Protein AF-A0A4V6DXW8-F1 (afdb_monomer_lite)

Radius of gyration: 18.7 Å; chains: 1; bounding box: 45×25×58 Å

Sequence (120 aa):
MPPHDIPRWEEIDFEEIDYEARDENPTGHERTLRSLRSQIDSSEAILKRYLRELGVSTVGDLVHVSIPTHVQYRDPFAFDRARRARTAQSNLRSRRQRFCQVYAEHRRRKQKTETTDSVQ

Structure (mmCIF, N/CA/C/O backbone):
data_AF-A0A4V6DXW8-F1
#
_entry.id   AF-A0A4V6DXW8-F1
#
loop_
_atom_site.group_PDB
_atom_site.id
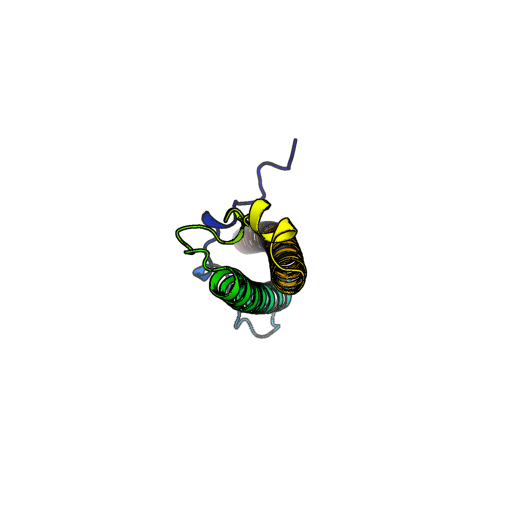_atom_site.type_symbol
_atom_site.label_atom_id
_atom_site.label_alt_id
_atom_site.label_comp_id
_atom_site.label_asym_id
_atom_site.label_entity_id
_atom_site.label_seq_id
_atom_site.pdbx_PDB_ins_code
_atom_site.Cartn_x
_atom_site.Cartn_y
_atom_site.Cartn_z
_atom_site.occupancy
_atom_site.B_iso_or_equiv
_atom_site.auth_seq_id
_atom_site.auth_comp_id
_atom_site.auth_asym_id
_atom_site.auth_atom_id
_atom_site.pdbx_PDB_model_num
ATOM 1 N N . MET A 1 1 ? -6.669 15.662 -17.965 1.00 41.81 1 MET A N 1
ATOM 2 C CA . MET A 1 1 ? -6.876 14.200 -18.019 1.00 41.81 1 MET A CA 1
ATOM 3 C C . MET A 1 1 ? -5.637 13.536 -17.446 1.00 41.81 1 MET A C 1
ATOM 5 O O . MET A 1 1 ? -4.559 14.032 -17.760 1.00 41.81 1 MET A O 1
ATOM 9 N N . PRO A 1 2 ? -5.738 12.530 -16.558 1.00 45.94 2 PRO A N 1
ATOM 10 C CA . PRO A 1 2 ? -4.545 11.800 -16.139 1.00 45.94 2 PRO A CA 1
ATOM 11 C C . PRO A 1 2 ? -3.919 11.154 -17.386 1.00 45.94 2 PRO A C 1
ATOM 13 O O . PRO A 1 2 ? -4.666 10.799 -18.301 1.00 45.94 2 PRO A O 1
ATOM 16 N N . PRO A 1 3 ? -2.584 11.043 -17.478 1.00 51.75 3 PRO A N 1
ATOM 17 C CA . PRO A 1 3 ? -1.972 10.384 -18.620 1.00 51.75 3 PRO A CA 1
ATOM 18 C C . PRO A 1 3 ? -2.501 8.949 -18.666 1.00 51.75 3 PRO A C 1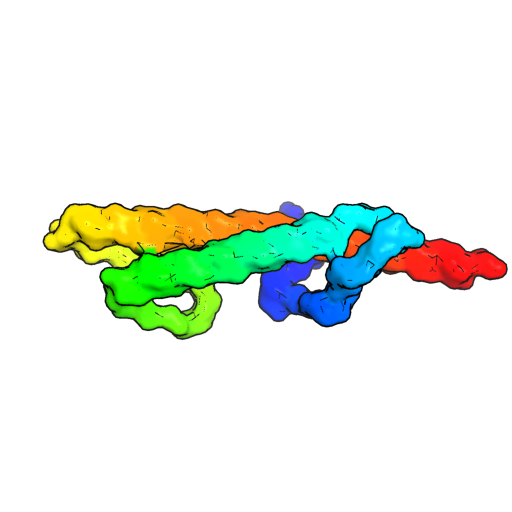
ATOM 20 O O . PRO A 1 3 ? -2.385 8.222 -17.681 1.00 51.75 3 PRO A O 1
ATOM 23 N N . HIS A 1 4 ? -3.105 8.568 -19.793 1.00 57.09 4 HIS A N 1
ATOM 24 C CA . HIS A 1 4 ? -3.734 7.261 -20.035 1.00 57.09 4 HIS A CA 1
ATOM 25 C C . HIS A 1 4 ? -2.764 6.067 -19.945 1.00 57.09 4 HIS A C 1
ATOM 27 O O . HIS A 1 4 ? -3.168 4.926 -20.130 1.00 57.09 4 HIS A O 1
ATOM 33 N N . ASP A 1 5 ? -1.505 6.330 -19.612 1.00 71.62 5 ASP A N 1
ATOM 34 C CA . ASP A 1 5 ? -0.401 5.384 -19.658 1.00 71.62 5 ASP A CA 1
ATOM 35 C C . ASP A 1 5 ? 0.045 4.898 -18.268 1.00 71.62 5 ASP A C 1
ATOM 37 O O . ASP A 1 5 ? 1.018 4.152 -18.171 1.00 71.62 5 ASP A O 1
ATOM 41 N N . ILE A 1 6 ? -0.580 5.369 -17.180 1.00 81.75 6 ILE A N 1
ATOM 42 C CA . ILE A 1 6 ? -0.295 4.856 -15.832 1.00 81.75 6 ILE A CA 1
ATOM 43 C C . ILE A 1 6 ? -1.257 3.690 -15.565 1.00 81.75 6 ILE A C 1
ATOM 45 O O . ILE A 1 6 ? -2.462 3.939 -15.462 1.00 81.75 6 ILE A O 1
ATOM 49 N N . PRO A 1 7 ? -0.761 2.445 -15.433 1.00 84.69 7 PRO A N 1
ATOM 50 C CA . PRO A 1 7 ? -1.617 1.288 -15.211 1.00 84.69 7 PRO A CA 1
ATOM 51 C C . PRO A 1 7 ? -2.279 1.363 -13.838 1.00 84.69 7 PRO A C 1
ATOM 53 O O . PRO A 1 7 ? -1.720 1.924 -12.882 1.00 84.69 7 PRO A O 1
ATOM 56 N N . ARG A 1 8 ? -3.474 0.777 -13.728 1.00 86.50 8 ARG A N 1
ATOM 57 C CA . ARG A 1 8 ? -4.116 0.614 -12.421 1.00 86.50 8 ARG A CA 1
ATOM 58 C C . ARG A 1 8 ? -3.321 -0.373 -11.585 1.00 86.50 8 ARG A C 1
ATOM 60 O O . ARG A 1 8 ? -2.635 -1.235 -12.120 1.00 86.50 8 ARG A O 1
ATOM 67 N N . TRP A 1 9 ? -3.426 -0.259 -10.264 1.00 87.75 9 TRP A N 1
ATOM 68 C CA . TRP A 1 9 ? -2.708 -1.144 -9.347 1.00 87.75 9 TRP A CA 1
ATOM 69 C C . TRP A 1 9 ? -3.021 -2.626 -9.604 1.00 87.75 9 TRP A C 1
ATOM 71 O O . TRP A 1 9 ? -2.132 -3.466 -9.524 1.00 87.75 9 TRP A O 1
ATOM 81 N N . GLU A 1 10 ? -4.269 -2.929 -9.955 1.00 85.88 10 GLU A N 1
ATOM 82 C CA . GLU A 1 10 ? -4.761 -4.281 -10.231 1.00 85.88 10 GLU A CA 1
ATOM 83 C C . GLU A 1 10 ? -4.255 -4.849 -11.567 1.00 85.88 10 GLU A C 1
ATOM 85 O O . GLU A 1 10 ? -4.336 -6.052 -11.788 1.00 85.88 10 GLU A O 1
ATOM 90 N N . GLU A 1 11 ? -3.749 -3.990 -12.453 1.00 85.00 11 GLU A N 1
ATOM 91 C CA . GLU A 1 11 ? -3.265 -4.333 -13.796 1.00 85.00 11 GLU A CA 1
ATOM 92 C C . GLU A 1 11 ? -1.734 -4.473 -13.841 1.00 85.00 11 GLU A C 1
ATOM 94 O O . GLU A 1 11 ? -1.170 -4.744 -14.900 1.00 85.00 11 GLU A O 1
ATOM 99 N N . ILE A 1 12 ? -1.046 -4.247 -12.716 1.00 87.19 12 ILE A N 1
ATOM 100 C CA . ILE A 1 12 ? 0.411 -4.361 -12.637 1.00 87.19 12 ILE A CA 1
ATOM 101 C C . ILE A 1 12 ? 0.808 -5.832 -12.628 1.00 87.19 12 ILE A C 1
ATOM 103 O O . ILE A 1 12 ? 0.441 -6.576 -11.717 1.00 87.19 12 ILE A O 1
ATOM 107 N N . ASP A 1 13 ? 1.641 -6.210 -13.593 1.00 84.25 13 ASP A N 1
ATOM 108 C CA . ASP A 1 13 ? 2.339 -7.486 -13.579 1.00 84.25 13 ASP A CA 1
ATOM 109 C C . ASP A 1 13 ? 3.659 -7.339 -12.810 1.00 84.25 13 ASP A C 1
ATOM 111 O O . ASP A 1 13 ? 4.610 -6.699 -13.267 1.00 84.25 13 ASP A O 1
ATOM 115 N N . PHE A 1 14 ? 3.703 -7.896 -11.599 1.00 82.88 14 PHE A N 1
ATOM 116 C CA . PHE A 1 14 ? 4.895 -7.837 -1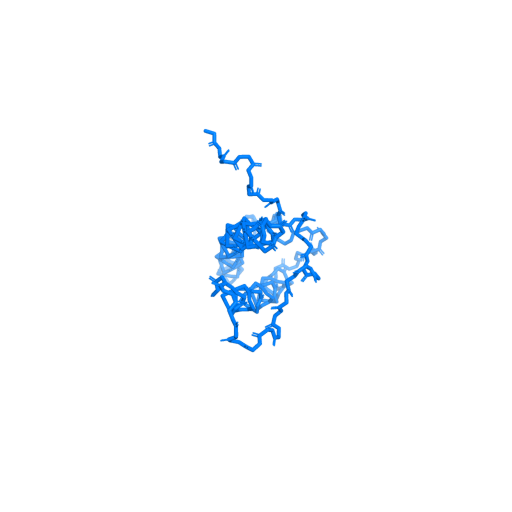0.753 1.00 82.88 14 PHE A CA 1
ATOM 117 C C . PHE A 1 14 ? 6.019 -8.753 -11.252 1.00 82.88 14 PHE A C 1
ATOM 119 O O . PHE A 1 14 ? 7.169 -8.503 -10.898 1.00 82.88 14 PHE A O 1
ATOM 126 N N . GLU A 1 15 ? 5.711 -9.755 -12.083 1.00 81.44 15 GLU A N 1
ATOM 127 C CA . GLU A 1 15 ? 6.699 -10.684 -12.648 1.00 81.44 15 GLU A CA 1
ATOM 128 C C . GLU A 1 15 ? 7.491 -10.048 -13.806 1.00 81.44 15 GLU A C 1
ATOM 130 O O . GLU A 1 15 ? 8.591 -10.488 -14.126 1.00 81.44 15 GLU A O 1
ATOM 135 N N . GLU A 1 16 ? 6.980 -8.967 -14.414 1.00 79.19 16 GLU A N 1
ATOM 136 C CA . GLU A 1 16 ? 7.706 -8.202 -15.446 1.00 79.19 16 GLU A CA 1
ATOM 137 C C . GLU A 1 16 ? 8.910 -7.431 -14.863 1.00 79.19 16 GLU A C 1
ATOM 139 O O . GLU A 1 16 ? 9.811 -7.015 -15.604 1.00 79.19 16 GLU A O 1
ATOM 144 N N . ILE A 1 17 ? 8.923 -7.217 -13.542 1.00 79.56 17 ILE A N 1
ATOM 145 C CA . ILE A 1 17 ? 9.938 -6.429 -12.845 1.00 79.56 17 ILE A CA 1
ATOM 146 C C . ILE A 1 17 ? 11.079 -7.352 -12.413 1.00 79.56 17 ILE A C 1
ATOM 148 O O . ILE A 1 17 ? 10.948 -8.117 -11.459 1.00 79.56 17 ILE A O 1
ATOM 152 N N . ASP A 1 18 ? 12.238 -7.218 -13.058 1.00 75.25 18 ASP A N 1
ATOM 153 C CA . ASP A 1 18 ? 13.457 -7.873 -12.585 1.00 75.25 18 ASP A CA 1
ATOM 154 C C . ASP A 1 18 ? 14.000 -7.135 -11.356 1.00 75.25 18 ASP A C 1
ATOM 156 O O . ASP A 1 18 ? 14.757 -6.166 -11.440 1.00 75.25 18 ASP A O 1
ATOM 160 N N . TYR A 1 19 ? 13.569 -7.579 -10.178 1.00 70.44 19 TYR A N 1
ATOM 161 C CA . TYR A 1 19 ? 14.039 -7.012 -8.925 1.00 70.44 19 TYR A CA 1
ATOM 162 C C . TYR A 1 19 ? 15.521 -7.318 -8.667 1.00 70.44 19 TYR A C 1
ATOM 164 O O . TYR A 1 19 ? 16.156 -6.532 -7.959 1.00 70.44 19 TYR A O 1
ATOM 172 N N . GLU A 1 20 ? 16.054 -8.430 -9.186 1.00 64.00 20 GLU A N 1
ATOM 173 C CA . GLU A 1 20 ? 17.394 -8.973 -8.905 1.00 64.00 20 GLU A CA 1
ATOM 174 C C . GLU A 1 20 ? 18.467 -8.526 -9.910 1.00 64.00 20 GLU A C 1
ATOM 176 O O . GLU A 1 20 ? 19.638 -8.868 -9.722 1.00 64.00 20 GLU A O 1
ATOM 181 N N . ALA A 1 21 ? 18.103 -7.728 -10.920 1.00 61.38 21 ALA A N 1
ATOM 182 C CA . ALA A 1 21 ? 19.040 -7.083 -11.832 1.00 61.38 21 ALA A CA 1
ATOM 183 C C . ALA A 1 21 ? 20.139 -6.353 -11.037 1.00 61.38 21 ALA A C 1
ATOM 185 O O . ALA A 1 21 ? 19.926 -5.293 -10.440 1.00 61.38 21 ALA A O 1
ATOM 186 N N . ARG A 1 22 ? 21.331 -6.957 -10.989 1.00 54.75 22 ARG A N 1
ATOM 187 C CA . ARG A 1 22 ? 22.514 -6.394 -10.335 1.00 54.75 22 ARG A CA 1
ATOM 188 C C . ARG A 1 22 ? 23.046 -5.272 -11.206 1.00 54.75 22 ARG A C 1
ATOM 190 O O . ARG A 1 22 ? 23.767 -5.589 -12.131 1.00 54.75 22 ARG A O 1
ATOM 197 N N . ASP A 1 23 ? 22.660 -4.025 -10.928 1.00 52.97 23 ASP A N 1
ATOM 198 C CA . ASP A 1 23 ? 23.292 -2.733 -11.284 1.00 52.97 23 ASP A CA 1
ATOM 199 C C . ASP A 1 23 ? 24.112 -2.619 -12.607 1.00 52.97 23 ASP A C 1
ATOM 201 O O . ASP A 1 23 ? 24.934 -1.718 -12.748 1.00 52.97 23 ASP A O 1
ATOM 205 N N . GLU A 1 24 ? 23.869 -3.464 -13.613 1.00 50.69 24 GLU A N 1
ATOM 206 C CA . GLU A 1 24 ? 24.565 -3.501 -14.908 1.00 50.69 24 GLU A CA 1
ATOM 207 C C . GLU A 1 24 ? 23.698 -2.890 -16.042 1.00 50.69 24 GLU A C 1
ATOM 209 O O . GLU A 1 24 ? 24.031 -3.057 -17.213 1.00 50.69 24 GLU A O 1
ATOM 214 N N . ASN A 1 25 ? 22.692 -2.055 -15.666 1.00 53.97 25 ASN A N 1
ATOM 215 C CA . ASN A 1 25 ? 21.968 -0.981 -16.426 1.00 53.97 25 ASN A CA 1
ATOM 216 C C . ASN A 1 25 ? 20.523 -1.323 -16.953 1.00 53.97 25 ASN A C 1
ATOM 218 O O . ASN A 1 25 ? 20.298 -2.490 -17.260 1.00 53.97 25 ASN A O 1
ATOM 222 N N . PRO A 1 26 ? 19.532 -0.376 -17.132 1.00 52.59 26 PRO A N 1
ATOM 223 C CA . PRO A 1 26 ? 19.637 1.094 -17.060 1.00 52.59 26 PRO A CA 1
ATOM 224 C C . PRO A 1 26 ? 18.524 1.956 -16.405 1.00 52.59 26 PRO A C 1
ATOM 226 O O . PRO A 1 26 ? 18.674 3.181 -16.397 1.00 52.59 26 PRO A O 1
ATOM 229 N N . THR A 1 27 ? 17.389 1.453 -15.891 1.00 59.12 27 THR A N 1
ATOM 230 C CA . THR A 1 27 ? 16.326 2.403 -15.471 1.00 59.12 27 THR A CA 1
ATOM 231 C C . THR A 1 27 ? 16.555 3.028 -14.092 1.00 59.12 27 THR A C 1
ATOM 233 O O . THR A 1 27 ? 16.192 4.193 -13.908 1.00 59.12 27 THR A O 1
ATOM 236 N N . GLY A 1 28 ? 17.162 2.290 -13.152 1.00 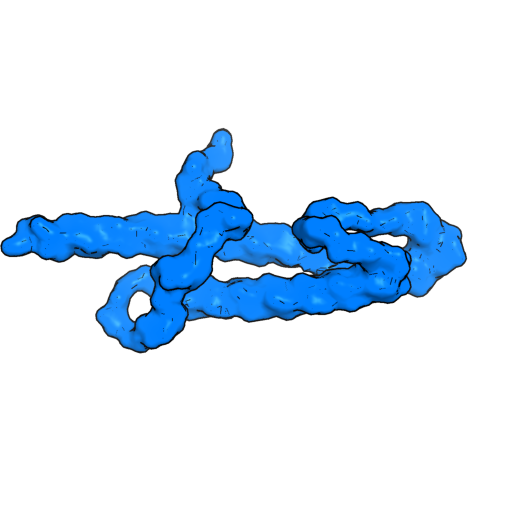68.56 28 GLY A N 1
ATOM 237 C CA . GLY A 1 28 ? 17.377 2.709 -11.757 1.00 68.56 28 GLY A CA 1
ATOM 238 C C . GLY A 1 28 ? 16.106 2.664 -10.896 1.00 68.56 28 GLY A C 1
ATOM 239 O O . GLY A 1 28 ? 16.118 3.048 -9.721 1.00 68.56 28 GLY A O 1
ATOM 240 N N . HIS A 1 29 ? 14.990 2.207 -11.467 1.00 81.44 29 HIS A N 1
ATOM 241 C CA . HIS A 1 29 ? 13.684 2.193 -10.818 1.00 81.44 29 HIS A CA 1
ATOM 242 C C . HIS A 1 29 ? 13.402 0.892 -10.069 1.00 81.44 29 HIS A C 1
ATOM 244 O O . HIS A 1 29 ? 12.564 0.893 -9.175 1.00 81.44 29 HIS A O 1
ATOM 250 N N . GLU A 1 30 ? 14.118 -0.190 -10.349 1.00 83.88 30 GLU A N 1
ATOM 251 C CA . GLU A 1 30 ? 13.901 -1.539 -9.818 1.00 83.88 30 GLU A CA 1
ATOM 252 C C . GLU A 1 30 ? 14.084 -1.561 -8.293 1.00 83.88 30 GLU A C 1
ATOM 254 O O . GLU A 1 30 ? 13.206 -2.008 -7.549 1.00 83.88 30 GLU A O 1
ATOM 259 N N . ARG A 1 31 ? 15.160 -0.937 -7.790 1.00 82.88 31 ARG A N 1
ATOM 260 C CA . ARG A 1 31 ? 15.382 -0.727 -6.347 1.00 82.88 31 ARG A CA 1
ATOM 261 C C . ARG A 1 31 ? 14.262 0.096 -5.705 1.00 82.88 31 ARG A C 1
ATOM 263 O O . ARG A 1 31 ? 13.843 -0.183 -4.578 1.00 82.88 31 ARG A O 1
ATOM 270 N N . THR A 1 32 ? 13.768 1.104 -6.421 1.00 88.31 32 THR A N 1
ATOM 271 C CA . THR A 1 32 ? 12.680 1.973 -5.954 1.00 88.31 32 THR A CA 1
ATOM 272 C C . THR A 1 32 ? 11.358 1.208 -5.901 1.00 88.31 32 THR A C 1
ATOM 274 O O . THR A 1 32 ? 10.655 1.286 -4.896 1.00 88.31 32 THR A O 1
ATOM 277 N N . LEU A 1 33 ? 11.049 0.409 -6.924 1.00 90.69 33 LEU A N 1
ATOM 278 C CA . LEU A 1 33 ? 9.883 -0.469 -6.984 1.00 90.69 33 LEU A CA 1
ATOM 279 C C . LEU A 1 33 ? 9.940 -1.527 -5.882 1.00 90.69 33 LEU A C 1
ATOM 281 O O . LEU A 1 33 ? 8.947 -1.709 -5.182 1.00 90.69 33 LEU A O 1
ATOM 285 N N . ARG A 1 34 ? 11.102 -2.150 -5.640 1.00 89.25 34 ARG A N 1
ATOM 286 C CA . ARG A 1 34 ? 11.297 -3.101 -4.532 1.00 89.25 34 ARG A CA 1
ATOM 287 C C . ARG A 1 34 ? 11.011 -2.444 -3.180 1.00 89.25 34 ARG A C 1
ATOM 289 O O . ARG A 1 34 ? 10.270 -2.986 -2.360 1.00 89.25 34 ARG A O 1
ATOM 296 N N . SER A 1 35 ? 11.564 -1.250 -2.952 1.00 90.31 35 SER A N 1
ATOM 297 C CA . SER A 1 35 ? 11.341 -0.497 -1.712 1.00 90.31 35 SER A CA 1
ATOM 298 C C . SER A 1 35 ? 9.869 -0.115 -1.536 1.00 90.31 35 SER A C 1
ATOM 300 O O . SER A 1 35 ? 9.297 -0.337 -0.467 1.00 90.31 35 SER A O 1
ATOM 302 N N . LEU A 1 36 ? 9.228 0.404 -2.588 1.00 93.00 36 LEU A N 1
ATOM 303 C CA . LEU A 1 36 ? 7.809 0.750 -2.567 1.00 93.00 36 LEU A CA 1
ATOM 304 C C . LEU A 1 36 ? 6.936 -0.483 -2.329 1.00 93.00 36 LEU A C 1
ATOM 306 O O . LEU A 1 36 ? 5.996 -0.391 -1.543 1.00 93.00 36 LEU A O 1
ATOM 310 N N . ARG A 1 37 ? 7.264 -1.636 -2.926 1.00 92.25 37 ARG A N 1
ATOM 311 C CA . ARG A 1 37 ? 6.538 -2.888 -2.693 1.00 92.25 37 ARG A CA 1
ATOM 312 C C . ARG A 1 37 ? 6.580 -3.288 -1.223 1.00 92.25 37 ARG A C 1
ATOM 314 O O . ARG A 1 37 ? 5.530 -3.454 -0.613 1.00 92.25 37 ARG A O 1
ATOM 321 N N . SER A 1 38 ? 7.768 -3.306 -0.622 1.00 92.12 38 SER A N 1
ATOM 322 C CA . SER A 1 38 ? 7.920 -3.606 0.807 1.00 92.12 38 SER A CA 1
ATOM 323 C C . SER A 1 38 ? 7.143 -2.623 1.698 1.00 92.12 38 SER A C 1
ATOM 325 O O . SER A 1 38 ? 6.483 -3.014 2.664 1.00 92.12 38 SER A O 1
ATOM 327 N N . GLN A 1 39 ? 7.158 -1.330 1.357 1.00 94.00 39 GLN A N 1
ATOM 328 C CA . GLN A 1 39 ? 6.389 -0.314 2.077 1.00 94.00 39 GLN A CA 1
ATOM 329 C C . GLN A 1 39 ? 4.874 -0.490 1.923 1.00 94.00 39 GLN A C 1
ATOM 331 O O . GLN A 1 39 ? 4.129 -0.150 2.850 1.00 94.00 39 GLN A O 1
ATOM 336 N N . ILE A 1 40 ? 4.405 -0.959 0.767 1.00 95.19 40 ILE A N 1
ATOM 337 C CA . ILE A 1 40 ? 2.998 -1.279 0.514 1.00 95.19 40 ILE A CA 1
ATOM 338 C C . ILE A 1 40 ? 2.596 -2.474 1.374 1.00 95.19 40 ILE A C 1
ATOM 340 O O . ILE A 1 40 ? 1.677 -2.322 2.174 1.00 95.19 40 ILE A O 1
ATOM 344 N N . ASP A 1 41 ? 3.348 -3.575 1.334 1.00 93.44 41 ASP A N 1
ATOM 345 C CA . ASP A 1 41 ? 3.072 -4.781 2.128 1.00 93.44 41 ASP A CA 1
ATOM 346 C C . ASP A 1 41 ? 3.016 -4.463 3.635 1.00 93.44 41 ASP A C 1
ATOM 348 O O . ASP A 1 41 ? 2.088 -4.859 4.346 1.00 93.44 41 ASP A O 1
ATOM 352 N N . SER A 1 42 ? 3.958 -3.648 4.124 1.00 93.69 42 SER A N 1
ATOM 353 C CA . SER A 1 42 ? 3.954 -3.150 5.505 1.00 93.69 42 SER A CA 1
ATOM 354 C C . SER A 1 42 ? 2.714 -2.298 5.822 1.00 93.69 42 SER A C 1
ATOM 356 O O . SER A 1 42 ? 2.101 -2.462 6.880 1.00 93.69 42 SER A O 1
ATOM 358 N N . SER A 1 43 ? 2.301 -1.413 4.906 1.00 93.25 43 SER A N 1
ATOM 359 C CA . SER A 1 43 ? 1.096 -0.583 5.090 1.00 93.25 43 SER A CA 1
ATOM 360 C C . SER A 1 43 ? -0.168 -1.425 5.119 1.00 93.25 43 SER A C 1
ATOM 362 O O . SER A 1 43 ? -1.054 -1.161 5.928 1.00 93.25 43 SER A O 1
ATOM 364 N N . GLU A 1 44 ? -0.252 -2.437 4.256 1.00 94.94 44 GLU A N 1
ATOM 365 C CA . GLU A 1 44 ? -1.373 -3.368 4.220 1.00 94.94 44 GLU A CA 1
ATOM 366 C C . GLU A 1 44 ? -1.470 -4.163 5.518 1.00 94.94 44 GLU A C 1
ATOM 368 O O . GLU A 1 44 ? -2.558 -4.270 6.080 1.00 94.94 44 GLU A O 1
ATOM 373 N N . ALA A 1 45 ? -0.350 -4.668 6.040 1.00 94.31 45 ALA A N 1
ATOM 374 C CA . ALA A 1 45 ? -0.326 -5.380 7.315 1.00 94.31 45 ALA A CA 1
ATOM 375 C C . ALA A 1 45 ? -0.796 -4.489 8.480 1.00 94.31 45 ALA A C 1
ATOM 377 O O . ALA A 1 45 ? -1.635 -4.901 9.286 1.00 94.31 45 ALA A O 1
ATOM 378 N N . ILE A 1 46 ? -0.307 -3.246 8.539 1.00 93.31 46 ILE A N 1
ATOM 379 C CA . ILE A 1 46 ? -0.716 -2.259 9.548 1.00 93.31 46 ILE A CA 1
ATOM 380 C C . ILE A 1 46 ? -2.210 -1.935 9.422 1.00 93.31 46 ILE A C 1
ATOM 382 O O . ILE A 1 46 ? -2.932 -1.929 10.421 1.00 93.31 46 ILE A O 1
ATOM 386 N N . LEU A 1 47 ? -2.697 -1.698 8.204 1.00 94.75 47 LEU A N 1
ATOM 387 C CA . LEU A 1 47 ? -4.099 -1.379 7.956 1.00 94.75 47 LEU A CA 1
ATOM 388 C C . LEU A 1 47 ? -5.017 -2.556 8.307 1.00 94.75 47 LEU A C 1
ATOM 390 O O . LEU A 1 47 ? -6.001 -2.355 9.017 1.00 94.75 47 LEU A O 1
ATOM 394 N N . LYS A 1 48 ? -4.673 -3.785 7.896 1.00 94.44 48 LYS A N 1
ATOM 395 C CA . LYS A 1 48 ? -5.402 -5.011 8.273 1.00 94.44 48 LYS A CA 1
ATOM 396 C C . LYS A 1 48 ? -5.520 -5.138 9.787 1.00 94.44 48 LYS A C 1
ATOM 398 O O . LYS A 1 48 ? -6.600 -5.438 10.293 1.00 94.44 48 LYS A O 1
ATOM 403 N N . ARG A 1 49 ? -4.435 -4.866 10.520 1.00 93.06 49 ARG A N 1
ATOM 404 C CA . ARG A 1 49 ? -4.447 -4.872 11.985 1.00 93.06 49 ARG A CA 1
ATOM 405 C C . ARG A 1 49 ? -5.450 -3.858 12.542 1.00 93.06 49 ARG A C 1
ATOM 407 O O . ARG A 1 49 ? -6.296 -4.248 13.341 1.00 93.06 49 ARG A O 1
ATOM 414 N N . TYR A 1 50 ? -5.397 -2.596 12.115 1.00 92.06 50 TYR A N 1
ATOM 415 C CA . TYR A 1 50 ? -6.320 -1.577 12.630 1.00 92.06 50 TYR A CA 1
ATOM 416 C C . TYR A 1 50 ? -7.781 -1.859 12.268 1.00 92.06 50 TYR A C 1
ATOM 418 O O . TYR A 1 50 ? -8.665 -1.656 13.096 1.00 92.06 50 TYR A O 1
ATOM 426 N N . LEU A 1 51 ? -8.047 -2.369 11.064 1.00 91.75 51 LEU A N 1
ATOM 427 C CA . LEU A 1 51 ? -9.394 -2.768 10.650 1.00 91.75 51 LEU A CA 1
ATOM 428 C C . LEU A 1 51 ? -9.921 -3.922 11.512 1.00 91.75 51 LEU A C 1
ATOM 430 O O . LEU A 1 51 ? -11.057 -3.864 11.979 1.00 91.75 51 LEU A O 1
ATOM 434 N N . ARG A 1 52 ? -9.075 -4.912 11.822 1.00 91.00 52 ARG A N 1
ATOM 435 C CA . ARG A 1 52 ? -9.424 -6.012 12.732 1.00 91.00 52 ARG A CA 1
ATOM 436 C C . ARG A 1 52 ? -9.736 -5.521 14.145 1.00 91.00 52 ARG A C 1
ATOM 438 O O . ARG A 1 52 ? -10.716 -5.964 14.733 1.00 91.00 52 ARG A O 1
ATOM 445 N N . GLU A 1 53 ? -8.941 -4.596 14.681 1.00 89.38 53 GLU A N 1
ATOM 446 C CA . GLU A 1 53 ? -9.182 -3.983 15.999 1.00 89.38 53 GLU A CA 1
ATOM 447 C C . GLU A 1 53 ? -10.488 -3.163 16.044 1.00 89.38 53 GLU A C 1
ATOM 449 O O . GLU A 1 53 ? -11.048 -2.941 17.116 1.00 89.38 53 GLU A O 1
ATOM 454 N N . LEU A 1 54 ? -10.990 -2.727 14.885 1.00 88.44 54 LEU A N 1
ATOM 455 C CA . LEU A 1 54 ? -12.285 -2.061 14.727 1.00 88.44 54 LEU A CA 1
ATOM 456 C C . LEU A 1 54 ? -13.439 -3.036 14.435 1.00 88.44 54 LEU A C 1
ATOM 458 O O . LEU A 1 54 ? -14.568 -2.590 14.245 1.00 88.44 54 LEU A O 1
ATOM 462 N N . GLY A 1 55 ? -13.175 -4.346 14.377 1.00 88.56 55 GLY A N 1
ATOM 463 C CA . GLY A 1 55 ? -14.172 -5.362 14.027 1.00 88.56 55 GLY A CA 1
ATOM 464 C C . GLY A 1 55 ? -14.600 -5.332 12.557 1.00 88.56 55 GLY A C 1
ATOM 465 O O . GLY A 1 55 ? -15.649 -5.869 12.211 1.00 88.56 55 GLY A O 1
ATOM 466 N N . VAL A 1 56 ? -13.814 -4.697 11.683 1.00 88.62 56 VAL A N 1
ATOM 467 C CA . VAL A 1 56 ? -14.108 -4.599 10.250 1.00 88.62 56 VAL A CA 1
ATOM 468 C C . VAL A 1 56 ? -13.551 -5.822 9.534 1.00 88.62 56 VAL A C 1
ATOM 470 O O . VAL A 1 56 ? -12.343 -6.063 9.535 1.00 88.62 56 VAL A O 1
ATOM 473 N N . SER A 1 57 ? -14.437 -6.581 8.890 1.00 85.69 57 SER A N 1
ATOM 474 C CA . SER A 1 57 ? -14.029 -7.648 7.978 1.00 85.69 57 SER A CA 1
ATOM 475 C C . SER A 1 57 ? -13.440 -7.049 6.700 1.00 85.69 57 SER A C 1
ATOM 477 O O . SER A 1 57 ? -14.038 -6.165 6.084 1.00 85.69 57 SER A O 1
ATOM 479 N N . THR A 1 58 ? -12.263 -7.521 6.297 1.00 83.69 58 THR A N 1
ATOM 480 C CA . THR A 1 58 ? -11.580 -7.057 5.085 1.00 83.69 58 THR A CA 1
ATOM 481 C C . THR A 1 58 ? -11.845 -8.026 3.941 1.00 83.69 58 THR A C 1
ATOM 483 O O . THR A 1 58 ? -11.154 -9.036 3.813 1.00 83.69 58 THR A O 1
ATOM 486 N N . VAL A 1 59 ? -12.841 -7.715 3.112 1.00 75.94 59 VAL A N 1
ATOM 487 C CA . VAL A 1 59 ? -13.097 -8.414 1.847 1.00 75.94 59 VAL A CA 1
ATOM 488 C C . VAL A 1 59 ? -12.846 -7.427 0.712 1.00 75.94 59 VAL A C 1
ATOM 490 O O . VAL A 1 59 ? -13.406 -6.333 0.710 1.00 75.94 59 VAL A O 1
ATOM 493 N N . GLY A 1 60 ? -11.986 -7.802 -0.233 1.00 83.50 60 GLY A N 1
ATOM 494 C CA . GLY A 1 60 ? -11.600 -6.941 -1.351 1.00 83.50 60 GLY A CA 1
ATOM 495 C C . GLY A 1 60 ? -10.458 -5.976 -1.027 1.00 83.50 60 GLY A C 1
ATOM 496 O O . GLY A 1 60 ? -9.635 -6.223 -0.144 1.00 83.50 60 GLY A O 1
ATOM 497 N N . ASP A 1 61 ? -10.380 -4.887 -1.790 1.00 87.69 61 ASP A N 1
ATOM 498 C CA . ASP A 1 61 ? -9.246 -3.972 -1.724 1.00 87.69 61 ASP A CA 1
ATOM 499 C C . ASP A 1 61 ? -9.257 -3.116 -0.447 1.00 87.69 61 ASP A C 1
ATOM 501 O O . ASP A 1 61 ? -10.147 -2.292 -0.226 1.00 87.69 61 ASP A O 1
ATOM 505 N N . LEU A 1 62 ? -8.206 -3.262 0.364 1.00 90.44 62 LEU A N 1
ATOM 506 C CA . LEU A 1 62 ? -7.968 -2.513 1.602 1.00 90.44 62 LEU A CA 1
ATOM 507 C C . LEU A 1 62 ? -7.994 -1.001 1.399 1.00 90.44 62 LEU A C 1
ATOM 509 O O . LEU A 1 62 ? -8.421 -0.262 2.285 1.00 90.44 62 LEU A O 1
ATOM 513 N N . VAL A 1 63 ? -7.565 -0.536 0.226 1.00 89.62 63 VAL A N 1
ATOM 514 C CA . VAL A 1 63 ? -7.632 0.878 -0.139 1.00 89.62 63 VAL A CA 1
ATOM 515 C C . VAL A 1 63 ? -9.072 1.383 -0.137 1.00 89.62 63 VAL A C 1
ATOM 517 O O . VAL A 1 63 ? -9.297 2.541 0.214 1.00 89.62 63 VAL A O 1
ATOM 520 N N . HIS A 1 64 ? -10.048 0.540 -0.463 1.00 89.19 64 HIS A N 1
ATOM 521 C CA . HIS A 1 64 ? -11.463 0.886 -0.587 1.00 89.19 64 HIS A CA 1
ATOM 522 C C . HIS A 1 64 ? -12.327 0.443 0.599 1.00 89.19 64 HIS A C 1
ATOM 524 O O . HIS A 1 64 ? -13.507 0.790 0.638 1.00 89.19 64 HIS A O 1
ATOM 530 N N . VAL A 1 65 ? -11.759 -0.253 1.589 1.00 90.94 65 VAL A N 1
ATOM 531 C CA . VAL A 1 65 ? -12.501 -0.652 2.793 1.00 90.94 65 VAL A CA 1
ATOM 532 C C . VAL A 1 65 ? -13.044 0.584 3.515 1.00 90.94 65 VAL A C 1
ATOM 534 O O . VAL A 1 65 ? -12.316 1.534 3.810 1.00 90.94 65 VAL A O 1
ATOM 537 N N . SER A 1 66 ? -14.345 0.565 3.805 1.00 88.56 66 SER A N 1
ATOM 538 C CA . SER A 1 66 ? -15.009 1.629 4.555 1.00 88.56 66 SER A CA 1
ATOM 539 C C . SER A 1 66 ? -14.720 1.486 6.048 1.00 88.56 66 SER A C 1
ATOM 541 O O . SER A 1 66 ? -14.941 0.426 6.635 1.00 88.56 66 SER A O 1
ATOM 543 N N . ILE A 1 67 ? -14.234 2.561 6.671 1.00 86.88 67 ILE A N 1
ATOM 544 C CA . ILE A 1 67 ? -13.979 2.612 8.113 1.00 86.88 67 ILE A CA 1
ATOM 545 C C . ILE A 1 67 ? -15.207 3.212 8.808 1.00 86.88 67 ILE A C 1
ATOM 547 O O . ILE A 1 67 ? -15.523 4.381 8.555 1.00 86.88 67 ILE A O 1
ATOM 551 N N . PRO A 1 68 ? -15.863 2.475 9.722 1.00 79.44 68 PRO A N 1
ATOM 552 C CA . PRO A 1 68 ? -17.050 2.940 10.425 1.00 79.44 68 PRO A CA 1
ATOM 553 C C . PRO A 1 68 ? -16.845 4.294 11.114 1.00 79.44 68 PRO A C 1
ATOM 555 O O . PRO A 1 68 ? -16.020 4.447 12.015 1.00 79.44 68 PRO A O 1
ATOM 558 N N . THR A 1 69 ? -17.625 5.295 10.710 1.00 73.50 69 THR A N 1
ATOM 559 C CA . THR A 1 69 ? -17.633 6.629 11.330 1.00 73.50 69 THR A CA 1
ATOM 560 C C . THR A 1 69 ? -18.432 6.651 12.630 1.00 73.50 69 THR A C 1
ATOM 562 O O . THR A 1 69 ? -18.073 7.376 13.546 1.00 73.50 69 THR A O 1
ATOM 565 N N . HIS A 1 70 ? -19.469 5.822 12.763 1.00 70.06 70 HIS A N 1
ATOM 566 C CA . HIS A 1 70 ? -20.338 5.806 13.946 1.00 70.06 70 HIS A CA 1
ATOM 567 C C . HIS A 1 70 ? -19.641 5.298 15.223 1.00 70.06 70 HIS A C 1
ATOM 569 O O . HIS A 1 70 ? -20.034 5.663 16.328 1.00 70.06 70 HIS A O 1
ATOM 575 N N . VAL A 1 71 ? -18.572 4.503 15.092 1.00 65.12 71 VAL A N 1
ATOM 576 C CA . VAL A 1 71 ? -17.800 3.969 16.232 1.00 65.12 71 VAL A CA 1
ATOM 577 C C . VAL A 1 71 ? -17.022 5.086 16.952 1.00 65.12 71 VAL A C 1
ATOM 579 O O . VAL A 1 71 ? -16.723 4.986 18.139 1.00 65.12 71 VAL A O 1
ATOM 582 N N . GLN A 1 72 ? -16.776 6.204 16.263 1.00 63.06 72 GLN A N 1
ATOM 583 C CA . GLN A 1 72 ? -16.041 7.368 16.766 1.00 63.06 72 GLN A CA 1
ATOM 584 C C . GLN A 1 72 ? -16.725 8.097 17.924 1.00 63.06 72 GLN A C 1
ATOM 586 O O . GLN A 1 72 ? -16.043 8.739 18.715 1.00 63.06 72 GLN A O 1
ATOM 591 N N . TYR A 1 73 ? -18.048 7.984 18.037 1.00 64.94 73 TYR A N 1
ATOM 592 C CA . TYR A 1 73 ? -18.831 8.680 19.061 1.00 64.94 73 TYR A CA 1
ATOM 593 C C . TYR A 1 73 ? -19.064 7.839 20.322 1.00 64.94 73 TYR A C 1
ATOM 595 O O . TYR A 1 73 ? -19.617 8.341 21.295 1.00 64.94 73 TYR A O 1
ATOM 603 N N . ARG A 1 74 ? -18.661 6.559 20.310 1.00 67.81 74 ARG A N 1
ATOM 604 C CA . ARG A 1 74 ? -18.992 5.591 21.367 1.00 67.81 74 ARG A CA 1
ATOM 605 C C . ARG A 1 74 ? -17.800 5.205 22.249 1.00 67.81 74 ARG A C 1
ATOM 607 O O . ARG A 1 74 ? -18.013 4.823 23.392 1.00 67.81 74 ARG A O 1
ATOM 614 N N . ASP A 1 75 ? -16.571 5.305 21.734 1.00 76.69 75 ASP A N 1
ATOM 615 C CA . ASP A 1 75 ? -15.328 4.979 22.451 1.00 76.69 75 ASP A CA 1
ATOM 616 C C . ASP A 1 75 ? -14.165 5.884 21.967 1.00 76.69 75 ASP A C 1
ATOM 618 O O . ASP A 1 75 ? -13.801 5.822 20.784 1.00 76.69 75 ASP A O 1
ATOM 622 N N . PRO A 1 76 ? -13.539 6.696 22.847 1.00 74.00 76 PRO A N 1
ATOM 623 C CA . PRO A 1 76 ? -12.375 7.522 22.507 1.00 74.00 76 PRO A CA 1
ATOM 624 C C . PRO A 1 76 ? -11.189 6.723 21.947 1.00 74.00 76 PRO A C 1
ATOM 626 O O . PRO A 1 76 ? -10.459 7.210 21.082 1.00 74.00 76 PRO A O 1
ATOM 629 N N . PHE A 1 77 ? -11.000 5.477 22.387 1.00 80.81 77 PHE A N 1
ATOM 630 C CA . PHE A 1 77 ? -9.943 4.611 21.865 1.00 80.81 77 PHE A CA 1
ATOM 631 C C . PHE A 1 77 ? -10.293 4.068 20.479 1.00 80.81 77 PHE A C 1
ATOM 633 O O . PHE A 1 77 ? -9.410 3.891 19.638 1.00 80.81 77 PHE A O 1
ATOM 640 N N . ALA A 1 78 ? -11.578 3.853 20.192 1.00 82.50 78 ALA A N 1
ATOM 641 C CA . ALA A 1 78 ? -12.025 3.488 18.855 1.00 82.50 78 ALA A CA 1
ATOM 642 C C . ALA A 1 78 ? -11.920 4.658 17.868 1.00 82.50 78 ALA A C 1
ATOM 644 O O . ALA A 1 78 ? -11.631 4.432 16.691 1.00 82.50 78 ALA A O 1
ATOM 645 N N . PHE A 1 79 ? -12.073 5.902 18.337 1.00 84.38 79 PHE A N 1
ATOM 646 C CA . PHE A 1 79 ? -11.784 7.088 17.531 1.00 84.38 79 PHE A CA 1
ATOM 647 C C . PHE A 1 79 ? -10.327 7.109 17.055 1.00 84.38 79 PHE A C 1
ATOM 649 O O . PHE A 1 79 ? -10.087 7.267 15.854 1.00 84.38 79 PHE A O 1
ATOM 656 N N . ASP A 1 80 ? -9.365 6.904 17.963 1.00 87.00 80 ASP A N 1
ATOM 657 C CA . ASP A 1 80 ? -7.941 6.880 17.610 1.00 87.00 80 ASP A CA 1
ATOM 658 C C . ASP A 1 80 ? -7.611 5.716 16.663 1.00 87.00 80 ASP A C 1
ATOM 660 O O . ASP A 1 80 ? -6.963 5.919 15.635 1.00 87.00 80 ASP A O 1
ATOM 664 N N . ARG A 1 81 ? -8.145 4.513 16.919 1.00 88.19 81 ARG A N 1
ATOM 665 C CA . ARG A 1 81 ? -8.000 3.362 16.007 1.00 88.19 81 ARG A CA 1
ATOM 666 C C . ARG A 1 81 ? -8.546 3.664 14.606 1.00 88.19 81 ARG A C 1
ATOM 668 O O . ARG A 1 81 ? -7.861 3.413 13.615 1.00 88.19 81 ARG A O 1
ATOM 675 N N . ALA A 1 82 ? -9.731 4.272 14.504 1.00 89.81 82 ALA A N 1
ATOM 676 C CA . ALA A 1 82 ? -10.320 4.683 13.229 1.00 89.81 82 ALA A CA 1
ATOM 677 C C . ALA A 1 82 ? -9.487 5.763 12.522 1.00 89.81 82 ALA A C 1
ATOM 679 O O . ALA A 1 82 ? -9.306 5.707 11.304 1.00 89.81 82 ALA A O 1
ATOM 680 N N . ARG A 1 83 ? -8.930 6.722 13.269 1.00 89.88 83 ARG A N 1
ATOM 681 C CA . ARG A 1 83 ? -8.007 7.729 12.731 1.00 89.88 83 ARG A CA 1
ATOM 682 C C . ARG A 1 83 ? -6.742 7.078 12.167 1.00 89.88 83 ARG A C 1
ATOM 684 O O . ARG A 1 83 ? -6.366 7.387 11.040 1.00 89.88 83 ARG A O 1
ATOM 691 N N . ARG A 1 84 ? -6.113 6.157 12.906 1.00 91.69 84 ARG A N 1
ATOM 692 C CA . ARG A 1 84 ? -4.920 5.419 12.453 1.00 91.69 84 ARG A CA 1
ATOM 693 C C . ARG A 1 84 ? -5.203 4.576 11.214 1.00 91.69 84 ARG A C 1
ATOM 695 O O . ARG A 1 84 ? -4.407 4.607 10.278 1.00 91.69 84 ARG A O 1
ATOM 702 N N . ALA A 1 85 ? -6.347 3.893 11.174 1.00 92.75 85 ALA A N 1
ATOM 703 C CA . ALA A 1 85 ? -6.791 3.147 10.001 1.00 92.75 85 ALA A CA 1
ATOM 704 C C . ALA A 1 85 ? -6.936 4.063 8.771 1.00 92.75 85 ALA A C 1
ATOM 706 O O . ALA A 1 85 ? -6.387 3.750 7.719 1.00 92.75 85 ALA A O 1
ATOM 707 N N . ARG A 1 86 ? -7.566 5.240 8.908 1.00 92.25 86 ARG A N 1
ATOM 708 C CA . ARG A 1 86 ? -7.693 6.213 7.802 1.00 92.25 86 ARG A CA 1
ATOM 709 C C . ARG A 1 86 ? -6.337 6.719 7.323 1.00 92.25 86 ARG A C 1
ATOM 711 O O . ARG A 1 86 ? -6.099 6.777 6.122 1.00 92.25 86 ARG A O 1
ATOM 718 N N . THR A 1 87 ? -5.429 7.043 8.241 1.00 93.50 87 THR A N 1
ATOM 719 C CA . THR A 1 87 ? -4.065 7.454 7.884 1.00 93.50 87 THR A CA 1
ATOM 720 C C . THR A 1 87 ? -3.325 6.343 7.138 1.00 93.50 87 THR A C 1
ATOM 722 O O . THR A 1 87 ? -2.706 6.606 6.109 1.00 93.50 87 THR A O 1
ATOM 725 N N . ALA A 1 88 ? -3.411 5.097 7.611 1.00 93.94 88 ALA A N 1
ATOM 726 C CA . ALA A 1 88 ? -2.799 3.949 6.944 1.00 93.94 88 ALA A CA 1
ATOM 727 C C . ALA A 1 88 ? -3.400 3.708 5.547 1.00 93.94 88 ALA A C 1
ATOM 729 O O . ALA A 1 88 ? -2.658 3.456 4.602 1.00 93.94 88 ALA A O 1
ATOM 730 N N . GLN A 1 89 ? -4.716 3.871 5.392 1.00 94.88 89 GLN A N 1
ATOM 731 C CA . GLN A 1 89 ? -5.418 3.769 4.112 1.00 94.88 89 GLN A CA 1
ATOM 732 C C . GLN A 1 89 ? -4.992 4.864 3.124 1.00 94.88 89 GLN A C 1
ATOM 734 O O . GLN A 1 89 ? -4.707 4.564 1.965 1.00 94.88 89 GLN A O 1
ATOM 739 N N . SER A 1 90 ? -4.873 6.116 3.575 1.00 94.31 90 SER A N 1
ATOM 740 C CA . SER A 1 90 ? -4.345 7.215 2.756 1.00 94.31 90 SER A CA 1
ATOM 741 C C . SER A 1 90 ? -2.887 6.982 2.356 1.00 94.31 90 SER A C 1
ATOM 743 O O . SER A 1 90 ? -2.528 7.174 1.198 1.00 94.31 90 SER A O 1
ATOM 745 N N . ASN A 1 91 ? -2.049 6.506 3.280 1.00 93.69 91 ASN A N 1
ATOM 746 C CA . ASN A 1 91 ? -0.657 6.172 2.980 1.00 93.69 91 ASN A CA 1
ATOM 747 C C . ASN A 1 91 ? -0.549 5.039 1.954 1.00 93.69 91 ASN A C 1
ATOM 749 O O . ASN A 1 91 ? 0.263 5.131 1.035 1.00 93.69 91 ASN A O 1
ATOM 753 N N . LEU A 1 92 ? -1.376 3.998 2.082 1.00 95.50 92 LEU A N 1
ATOM 754 C CA . LEU A 1 92 ? -1.431 2.889 1.133 1.00 95.50 92 LEU A CA 1
ATOM 755 C C . LEU A 1 92 ? -1.834 3.374 -0.268 1.00 95.50 92 LEU A C 1
ATOM 757 O O . LEU A 1 92 ? -1.151 3.045 -1.235 1.00 95.50 92 LEU A O 1
ATOM 761 N N . ARG A 1 93 ? -2.871 4.222 -0.369 1.00 94.06 93 ARG A N 1
ATOM 762 C CA . ARG A 1 93 ? -3.286 4.873 -1.628 1.00 94.06 93 ARG A CA 1
ATOM 763 C C . ARG A 1 93 ? -2.127 5.615 -2.286 1.00 94.06 93 ARG A C 1
ATOM 765 O O . ARG A 1 93 ? -1.805 5.346 -3.440 1.00 94.06 93 ARG A O 1
ATOM 772 N N . SER A 1 94 ? -1.471 6.501 -1.540 1.00 94.38 94 SER A N 1
ATOM 773 C CA . SER A 1 94 ? -0.362 7.307 -2.058 1.00 94.38 94 SER A CA 1
ATOM 774 C C . SER A 1 94 ? 0.829 6.450 -2.492 1.00 94.38 94 SER A C 1
ATOM 776 O O . SER A 1 94 ? 1.438 6.718 -3.526 1.00 94.38 94 SER A O 1
ATOM 778 N N . ARG A 1 95 ? 1.161 5.396 -1.734 1.00 94.38 95 ARG A N 1
ATOM 779 C CA . ARG A 1 95 ? 2.260 4.477 -2.073 1.00 94.38 95 ARG A CA 1
ATOM 780 C C . ARG A 1 95 ? 1.956 3.672 -3.332 1.00 94.38 95 ARG A C 1
ATOM 782 O O . ARG A 1 95 ? 2.824 3.594 -4.196 1.00 94.38 95 ARG A O 1
ATOM 789 N N . ARG A 1 96 ? 0.736 3.141 -3.472 1.00 94.81 96 ARG A N 1
ATOM 790 C CA . ARG A 1 96 ? 0.305 2.444 -4.694 1.00 94.81 96 ARG A CA 1
ATOM 791 C C . ARG A 1 96 ? 0.323 3.369 -5.903 1.00 94.81 96 ARG A C 1
ATOM 793 O O . ARG A 1 96 ? 0.908 3.011 -6.914 1.00 94.81 96 ARG A O 1
ATOM 800 N N . GLN A 1 97 ? -0.208 4.586 -5.780 1.00 93.69 97 GLN A N 1
ATOM 801 C CA . GLN A 1 97 ? -0.164 5.568 -6.866 1.00 93.69 97 GLN A CA 1
ATOM 802 C C . GLN A 1 97 ? 1.275 5.870 -7.302 1.00 93.69 97 GLN A C 1
ATOM 804 O O . GLN A 1 97 ? 1.569 5.907 -8.496 1.00 93.69 97 GLN A O 1
ATOM 809 N N . ARG A 1 98 ? 2.187 6.047 -6.338 1.00 93.44 98 ARG A N 1
ATOM 810 C CA . ARG A 1 98 ? 3.606 6.265 -6.629 1.00 93.44 98 ARG A CA 1
ATOM 811 C C . ARG A 1 98 ? 4.247 5.046 -7.290 1.00 93.44 98 ARG A C 1
ATOM 813 O O . ARG A 1 98 ? 5.027 5.214 -8.219 1.00 93.44 98 ARG A O 1
ATOM 820 N N . PHE A 1 99 ? 3.913 3.837 -6.845 1.00 94.12 99 PHE A N 1
ATOM 821 C CA . PHE A 1 99 ? 4.378 2.611 -7.488 1.00 94.12 99 PHE A CA 1
ATOM 822 C C . PHE A 1 99 ? 3.914 2.549 -8.947 1.00 94.12 99 PHE A C 1
ATOM 824 O O . PHE A 1 99 ? 4.750 2.367 -9.824 1.00 94.12 99 PHE A O 1
ATOM 831 N N . CYS A 1 100 ? 2.623 2.776 -9.220 1.00 92.56 100 CYS A N 1
ATOM 832 C CA . CYS A 1 100 ? 2.074 2.788 -10.580 1.00 92.56 100 CYS A CA 1
ATOM 833 C C . CYS A 1 100 ? 2.822 3.773 -11.492 1.00 92.56 100 CYS A C 1
ATOM 835 O O . CYS A 1 100 ? 3.134 3.446 -12.633 1.00 92.56 100 CYS A O 1
ATOM 837 N N . GLN A 1 101 ? 3.145 4.968 -10.986 1.00 91.75 101 GLN A N 1
ATOM 838 C CA . GLN A 1 101 ? 3.910 5.976 -11.728 1.00 91.75 101 GLN A CA 1
ATOM 839 C C . GLN A 1 101 ? 5.324 5.497 -12.070 1.00 91.75 101 GLN A C 1
ATOM 841 O O . GLN A 1 101 ? 5.734 5.571 -13.226 1.00 91.75 101 GLN A O 1
ATOM 846 N N . VAL A 1 102 ? 6.053 4.984 -11.075 1.00 90.44 102 VAL A N 1
ATOM 847 C CA . VAL A 1 102 ? 7.424 4.488 -11.266 1.00 90.44 102 VAL A CA 1
ATOM 848 C C . VAL A 1 102 ? 7.438 3.281 -12.205 1.00 90.44 102 VAL A C 1
ATOM 850 O O . VAL A 1 102 ? 8.310 3.173 -13.060 1.00 90.44 102 VAL A O 1
ATOM 853 N N . TYR A 1 103 ? 6.451 2.396 -12.089 1.00 89.50 103 TYR A N 1
ATOM 854 C CA . TYR A 1 103 ? 6.322 1.223 -12.946 1.00 89.50 103 TYR A CA 1
ATOM 855 C C . TYR A 1 103 ? 6.019 1.611 -14.401 1.00 89.50 103 TYR A C 1
ATOM 857 O O . TYR A 1 103 ? 6.644 1.081 -15.318 1.00 89.50 103 TYR A O 1
ATOM 865 N N . ALA A 1 104 ? 5.144 2.596 -14.630 1.00 88.81 104 ALA A N 1
ATOM 866 C CA . ALA A 1 104 ? 4.900 3.127 -15.971 1.00 88.81 104 ALA A CA 1
ATOM 867 C C . ALA A 1 104 ? 6.180 3.703 -16.602 1.00 88.81 104 ALA A C 1
ATOM 869 O O . ALA A 1 104 ? 6.463 3.459 -17.775 1.00 88.81 104 ALA A O 1
ATOM 870 N N . GLU A 1 105 ? 6.981 4.443 -15.830 1.00 87.12 105 GLU A N 1
ATOM 871 C CA . GLU A 1 105 ? 8.264 4.965 -16.307 1.00 87.12 105 GLU A CA 1
ATOM 872 C C . GLU A 1 105 ? 9.273 3.846 -16.598 1.00 87.12 105 GLU A C 1
ATOM 874 O O . GLU A 1 105 ? 9.937 3.874 -17.637 1.00 87.12 105 GLU A O 1
ATOM 879 N N . HIS A 1 106 ? 9.351 2.845 -15.721 1.00 85.31 106 HIS A N 1
ATOM 880 C CA . HIS A 1 106 ? 10.189 1.665 -15.912 1.00 85.31 106 HIS A CA 1
ATOM 881 C C . HIS A 1 106 ? 9.851 0.952 -17.232 1.00 85.31 106 HIS A C 1
ATOM 883 O O . HIS A 1 106 ? 10.746 0.765 -18.059 1.00 85.31 106 HIS A O 1
ATOM 889 N N . ARG A 1 107 ? 8.564 0.669 -17.499 1.00 84.44 107 ARG A N 1
ATOM 890 C CA . ARG A 1 107 ? 8.128 0.044 -18.761 1.00 84.44 107 ARG A CA 1
ATOM 891 C C . ARG A 1 107 ? 8.498 0.873 -19.988 1.00 84.44 107 ARG A C 1
ATOM 893 O O . ARG A 1 107 ? 9.021 0.331 -20.958 1.00 84.44 107 ARG A O 1
ATOM 900 N N . ARG A 1 108 ? 8.287 2.193 -19.950 1.00 84.12 108 ARG A N 1
ATOM 901 C CA . ARG A 1 108 ? 8.659 3.086 -21.065 1.00 84.12 108 ARG A CA 1
ATOM 902 C C . ARG A 1 108 ? 10.155 3.055 -21.360 1.00 84.12 108 ARG A C 1
ATOM 904 O O . ARG A 1 108 ? 10.553 3.066 -22.523 1.00 84.12 108 ARG A O 1
ATOM 911 N N . ARG A 1 109 ? 10.994 3.048 -20.321 1.00 79.44 109 ARG A N 1
ATOM 912 C CA . ARG A 1 109 ? 12.451 2.997 -20.498 1.00 79.44 109 ARG A CA 1
ATOM 913 C C . ARG A 1 109 ? 12.903 1.646 -21.051 1.00 79.44 109 ARG A C 1
ATOM 915 O O . ARG A 1 109 ? 13.722 1.649 -21.962 1.00 79.44 109 ARG A O 1
ATOM 922 N N . LYS A 1 110 ? 12.323 0.542 -20.570 1.00 77.62 110 LYS A N 1
ATOM 923 C CA . LYS A 1 110 ? 12.597 -0.816 -21.065 1.00 77.62 110 LYS A CA 1
ATOM 924 C C . LYS A 1 110 ? 12.253 -0.971 -22.555 1.00 77.62 110 LYS A C 1
ATOM 926 O O . LYS A 1 110 ? 13.085 -1.413 -23.338 1.00 77.62 110 LYS A O 1
ATOM 931 N N . GLN A 1 111 ? 11.090 -0.469 -22.980 1.00 79.00 111 GLN A N 1
ATOM 932 C CA . GLN A 1 111 ? 10.706 -0.455 -24.400 1.00 79.00 111 GLN A CA 1
ATOM 933 C C . GLN A 1 111 ? 11.680 0.361 -25.265 1.00 79.00 111 GLN A C 1
ATOM 935 O O . GLN A 1 111 ? 12.004 -0.022 -26.391 1.00 79.00 111 GLN A O 1
ATOM 940 N N . LYS A 1 112 ? 12.172 1.495 -24.749 1.00 75.75 112 LYS A N 1
ATOM 941 C CA . LYS A 1 112 ? 13.129 2.342 -25.472 1.00 75.75 112 LYS A CA 1
ATOM 942 C C . LYS A 1 112 ? 14.480 1.647 -25.665 1.00 75.75 112 LYS A C 1
ATOM 944 O O . LYS A 1 112 ? 15.068 1.782 -26.736 1.00 75.75 112 LYS A O 1
ATOM 949 N N . THR A 1 113 ? 14.972 0.921 -24.661 1.00 70.19 113 THR A N 1
ATOM 950 C CA . THR A 1 113 ? 16.234 0.173 -24.768 1.00 70.19 113 THR A CA 1
ATOM 951 C C . THR A 1 113 ? 16.120 -0.993 -25.7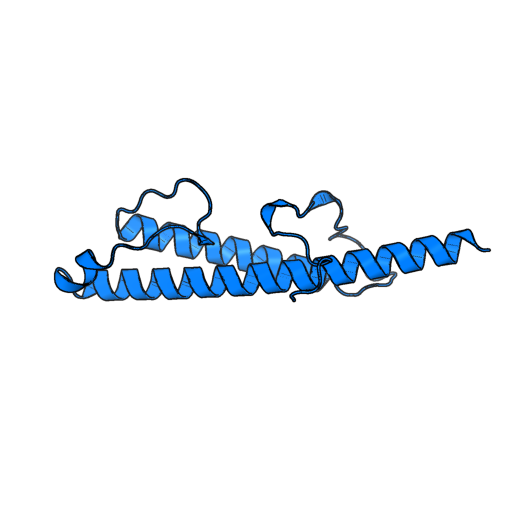44 1.00 70.19 113 THR A C 1
ATOM 953 O O . THR A 1 113 ? 16.939 -1.088 -26.649 1.00 70.19 113 THR A O 1
ATOM 956 N N . GLU A 1 114 ? 15.039 -1.775 -25.676 1.00 67.75 114 GLU A N 1
ATOM 957 C CA . GLU A 1 114 ? 14.779 -2.894 -26.602 1.00 67.75 114 GLU A CA 1
ATOM 958 C C . GLU A 1 114 ? 14.674 -2.432 -28.070 1.00 67.75 114 GLU A C 1
ATOM 960 O O . GLU A 1 114 ? 15.181 -3.084 -28.986 1.00 67.75 114 GLU A O 1
ATOM 965 N N . THR A 1 115 ? 14.066 -1.263 -28.304 1.00 68.81 115 THR A N 1
ATOM 966 C CA . THR A 1 115 ? 13.961 -0.670 -29.651 1.00 68.81 115 THR A CA 1
ATOM 967 C C . THR A 1 115 ? 15.315 -0.183 -30.177 1.00 68.81 115 THR A C 1
ATOM 969 O O . THR A 1 115 ? 15.525 -0.162 -31.384 1.00 68.81 115 THR A O 1
ATOM 972 N N . THR A 1 116 ? 16.234 0.220 -29.296 1.00 62.53 116 THR A N 1
ATOM 973 C CA . THR A 1 116 ? 17.549 0.744 -29.700 1.00 62.53 116 THR A CA 1
ATOM 974 C C . THR A 1 116 ? 18.515 -0.394 -30.045 1.00 62.53 116 THR A C 1
ATOM 976 O O . THR A 1 116 ? 19.229 -0.283 -31.037 1.00 62.53 116 THR A O 1
ATOM 979 N N . ASP A 1 117 ? 18.472 -1.512 -29.310 1.00 58.72 117 ASP A N 1
ATOM 980 C CA . ASP A 1 117 ? 19.290 -2.704 -29.599 1.00 58.72 117 ASP A CA 1
ATOM 981 C C . ASP A 1 117 ? 18.851 -3.448 -30.874 1.00 58.72 117 ASP A C 1
ATOM 983 O O . ASP A 1 117 ? 19.654 -4.128 -31.503 1.00 58.72 117 ASP A O 1
ATOM 987 N N . SER A 1 118 ? 17.593 -3.295 -31.304 1.00 58.56 118 SER A N 1
ATOM 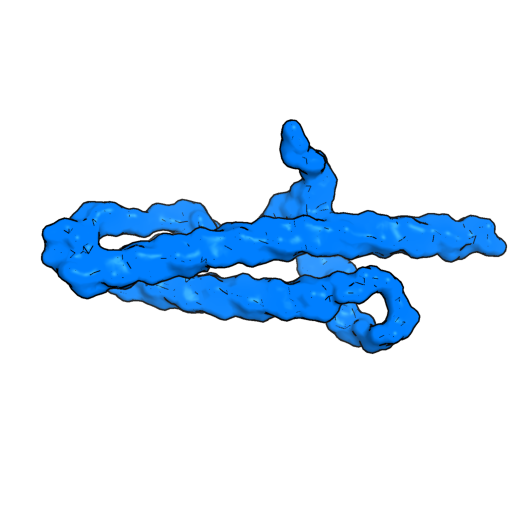988 C CA . SER A 1 118 ? 17.063 -3.959 -32.510 1.00 58.56 118 SER A CA 1
ATOM 989 C C . SER A 1 118 ? 17.408 -3.249 -33.832 1.00 58.56 118 SER A C 1
ATOM 991 O O . SER A 1 118 ? 17.028 -3.731 -34.898 1.00 58.56 118 SER A O 1
ATOM 993 N N . VAL A 1 119 ? 18.062 -2.080 -33.785 1.00 58.88 119 VAL A N 1
ATOM 994 C CA . VAL A 1 119 ? 18.377 -1.241 -34.965 1.00 58.88 119 VAL A CA 1
ATOM 995 C C . VAL A 1 119 ? 19.887 -1.232 -35.289 1.00 58.88 119 VAL A C 1
ATOM 997 O O . VAL A 1 119 ? 20.315 -0.528 -36.204 1.00 58.88 119 VAL A O 1
ATOM 1000 N N . GLN A 1 120 ? 20.696 -2.034 -34.588 1.00 45.69 120 GLN A N 1
ATOM 1001 C CA . GLN A 1 120 ? 22.105 -2.303 -34.926 1.00 45.69 120 GLN A CA 1
ATOM 1002 C C . GLN A 1 120 ? 22.274 -3.642 -35.642 1.00 45.69 120 GLN A C 1
ATOM 1004 O O . GLN A 1 120 ? 23.189 -3.707 -36.494 1.00 45.69 120 GLN A O 1
#

Secondary structure (DSSP, 8-state):
---TTS--GGG--GGGS-TT--SSSS-S-HHHHHHHHHHHHHHHHHHHHHHHHTT----S-TTTPPPPSGGGGT-HHHHHHHHHHHHHHHHHHHHHHHHHHHHHHHHHHHHHHHHHHTT-

pLDDT: mean 81.45, std 13.47, range [41.81, 95.5]

Foldseek 3Di:
DPPPQQDALVPDDPVVQPLPPDPPDDDVLSVVLVVLVVVLVVLVVQLVVLCVVQVHDDDPDLLPGDQDPVVLVVDVVNVVSSVSNVVSSVVNVVSSSVSSVSVSSVVVVVVVVVVVVVVD